Protein AF-A0A7X1FSM0-F1 (afdb_monomer_lite)

InterPro domains:
  IPR018743 Protein of unknown function DUF2292 [PF10055] (26-62)

Sequence (63 aa):
MAQTNHAGHRDGAAPDKAAQFDRSAVIEAVTAAIGRLRYGAIELTVHDGRVVQLEVTERQRFS

Structure (mmCIF, N/CA/C/O backbone):
data_AF-A0A7X1FSM0-F1
#
_entry.id   AF-A0A7X1FSM0-F1
#
loop_
_atom_site.group_PDB
_atom_site.id
_atom_site.type_symbol
_atom_site.label_atom_id
_atom_site.label_alt_id
_atom_site.label_comp_id
_atom_site.label_asym_id
_ato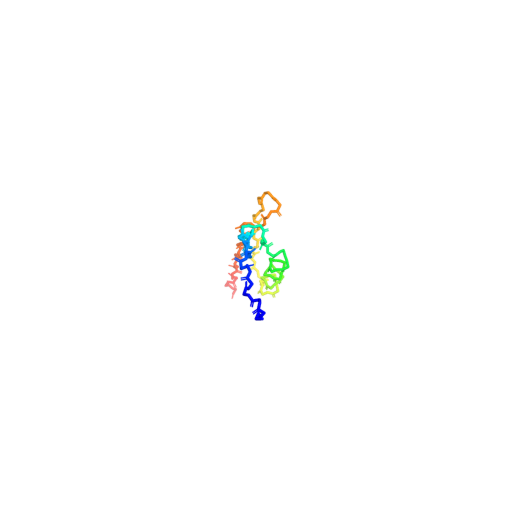m_site.label_entity_id
_atom_site.label_seq_id
_atom_site.pdbx_PDB_ins_code
_atom_site.Cartn_x
_atom_site.Cartn_y
_atom_site.Cartn_z
_atom_site.occu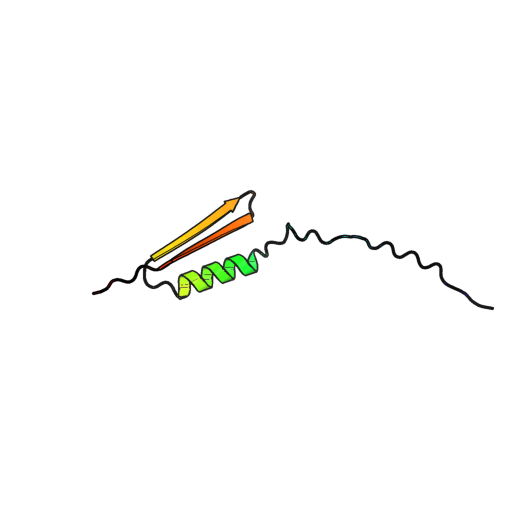pancy
_atom_site.B_iso_or_equiv
_atom_site.auth_seq_id
_atom_site.auth_comp_id
_atom_site.auth_asym_id
_atom_site.auth_atom_id
_atom_site.pdbx_PDB_model_num
ATOM 1 N N . MET A 1 1 ? 56.962 -29.483 -17.926 1.00 48.94 1 MET A N 1
ATOM 2 C CA . MET A 1 1 ? 56.657 -28.409 -16.960 1.00 48.94 1 MET A CA 1
ATOM 3 C C . MET A 1 1 ? 55.297 -27.863 -17.334 1.00 48.94 1 MET A C 1
ATOM 5 O O . MET A 1 1 ? 55.144 -27.314 -18.417 1.00 48.94 1 MET A O 1
ATOM 9 N N . ALA A 1 2 ? 54.296 -28.218 -16.536 1.00 45.38 2 ALA A N 1
ATOM 10 C CA . ALA A 1 2 ? 52.891 -27.999 -16.830 1.00 45.38 2 ALA A CA 1
ATOM 11 C C . ALA A 1 2 ? 52.463 -26.580 -16.426 1.00 45.38 2 ALA A C 1
ATOM 13 O O . ALA A 1 2 ? 52.765 -26.144 -15.324 1.00 45.38 2 ALA A O 1
ATOM 14 N N . GLN A 1 3 ? 51.754 -25.926 -17.349 1.00 57.56 3 GLN A N 1
ATOM 15 C CA . GLN A 1 3 ? 50.500 -25.203 -17.121 1.00 57.56 3 GLN A CA 1
ATOM 16 C C . GLN A 1 3 ? 50.482 -24.124 -16.019 1.00 57.56 3 GLN A C 1
ATOM 18 O O . GLN A 1 3 ? 50.335 -24.427 -14.841 1.00 57.56 3 GLN A O 1
ATOM 23 N N . THR A 1 4 ? 50.458 -22.853 -16.434 1.00 62.94 4 THR A N 1
ATOM 24 C CA . THR A 1 4 ? 49.872 -21.775 -15.623 1.00 62.94 4 THR A CA 1
ATOM 25 C C . THR A 1 4 ? 48.755 -21.128 -16.426 1.00 62.94 4 THR A C 1
ATOM 27 O O . THR A 1 4 ? 48.956 -20.622 -17.528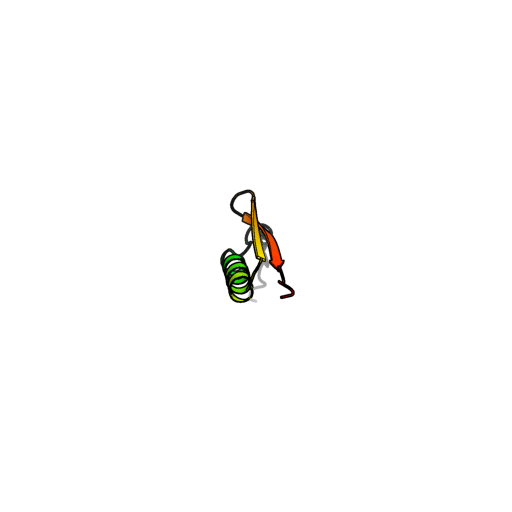 1.00 62.94 4 THR A O 1
ATOM 30 N N . ASN A 1 5 ? 47.556 -21.241 -15.869 1.00 70.12 5 ASN A N 1
ATOM 31 C CA . ASN A 1 5 ? 46.280 -20.966 -16.499 1.00 70.12 5 ASN A CA 1
ATOM 32 C C . ASN A 1 5 ? 46.072 -19.473 -16.775 1.00 70.12 5 ASN A C 1
ATOM 34 O O . ASN A 1 5 ? 46.358 -18.615 -15.942 1.00 70.12 5 ASN A O 1
ATOM 38 N N . HIS A 1 6 ? 45.522 -19.189 -17.953 1.00 54.31 6 HIS A N 1
ATOM 39 C CA . HIS A 1 6 ? 45.059 -17.873 -18.361 1.00 54.31 6 HIS A CA 1
ATOM 40 C C . HIS A 1 6 ? 43.748 -17.572 -17.616 1.00 54.31 6 HIS A C 1
ATOM 42 O O . HIS A 1 6 ? 42.681 -18.065 -17.975 1.00 54.31 6 HIS A O 1
ATOM 48 N N . ALA A 1 7 ? 43.846 -16.823 -16.518 1.00 61.66 7 ALA A N 1
ATOM 49 C CA . ALA A 1 7 ? 42.702 -16.357 -15.747 1.00 61.66 7 ALA A CA 1
ATOM 50 C C . ALA A 1 7 ? 41.991 -15.230 -16.512 1.00 61.66 7 ALA A C 1
ATOM 52 O O . ALA A 1 7 ? 42.427 -14.081 -16.511 1.00 61.66 7 ALA A O 1
ATOM 53 N N . GLY A 1 8 ? 40.897 -15.579 -17.183 1.00 54.06 8 GLY A N 1
ATOM 54 C CA . GLY A 1 8 ? 40.033 -14.650 -17.905 1.00 54.06 8 GLY A CA 1
ATOM 55 C C . GLY A 1 8 ? 38.564 -14.908 -17.600 1.00 54.06 8 GLY A C 1
ATOM 56 O O . GLY A 1 8 ? 37.793 -15.169 -18.512 1.00 54.06 8 GLY A O 1
ATOM 57 N N . HIS A 1 9 ? 38.174 -14.861 -16.325 1.00 53.81 9 HIS A N 1
ATOM 58 C CA . HIS A 1 9 ? 36.767 -14.846 -15.924 1.00 53.81 9 HIS A CA 1
ATOM 59 C C . HIS A 1 9 ? 36.341 -13.383 -15.748 1.00 53.81 9 HIS A C 1
ATOM 61 O O . HIS A 1 9 ? 36.507 -12.795 -14.680 1.00 53.81 9 HIS A O 1
ATOM 67 N N . ARG A 1 10 ? 35.878 -12.753 -16.835 1.00 60.47 10 ARG A N 1
ATOM 68 C CA . ARG A 1 10 ? 35.186 -11.456 -16.776 1.00 60.47 10 ARG A CA 1
ATOM 69 C C . ARG A 1 10 ? 33.686 -11.700 -16.613 1.00 60.47 10 ARG A C 1
ATOM 71 O O . ARG A 1 10 ? 32.908 -11.359 -17.497 1.00 60.47 10 ARG A O 1
ATOM 78 N N . ASP A 1 11 ? 33.280 -12.243 -15.475 1.00 56.53 11 ASP A N 1
ATOM 79 C CA . ASP A 1 11 ? 31.868 -12.312 -15.092 1.00 56.53 11 ASP A CA 1
ATOM 80 C C . ASP A 1 11 ? 31.500 -11.043 -14.329 1.00 56.53 11 ASP A C 1
ATOM 82 O O . ASP A 1 11 ? 31.344 -10.999 -13.114 1.00 56.53 11 ASP A O 1
ATOM 86 N N . GLY A 1 12 ? 31.429 -9.957 -15.093 1.00 53.66 12 GLY A N 1
ATOM 87 C CA . GLY A 1 12 ? 30.872 -8.683 -14.661 1.00 53.66 12 GLY A CA 1
ATOM 88 C C . GLY A 1 12 ? 29.399 -8.562 -15.040 1.00 53.66 12 GLY A C 1
ATOM 89 O O . GLY A 1 12 ? 29.006 -7.532 -15.578 1.00 53.66 12 GLY A O 1
ATOM 90 N N . ALA A 1 13 ? 28.588 -9.599 -14.810 1.00 54.72 13 ALA A N 1
ATOM 91 C CA . ALA A 1 13 ? 27.135 -9.461 -14.834 1.00 54.72 13 ALA A CA 1
ATOM 92 C C . ALA A 1 13 ? 26.707 -8.826 -13.505 1.00 54.72 13 ALA A C 1
ATOM 94 O O . ALA A 1 13 ? 26.445 -9.512 -12.517 1.00 54.72 13 ALA A O 1
ATOM 95 N N . ALA A 1 14 ? 26.707 -7.493 -13.454 1.00 56.97 14 ALA A N 1
ATOM 96 C CA . ALA A 1 14 ? 26.078 -6.774 -12.355 1.00 56.97 14 ALA A CA 1
ATOM 97 C C . ALA A 1 14 ? 24.618 -7.253 -12.242 1.00 56.97 14 ALA A C 1
ATOM 99 O O . ALA A 1 14 ? 23.928 -7.314 -13.263 1.00 56.97 14 ALA A O 1
ATOM 100 N N . PRO A 1 15 ? 24.137 -7.627 -11.043 1.00 55.25 15 PRO A N 1
ATOM 101 C CA . PRO A 1 15 ? 22.781 -8.107 -10.904 1.00 55.25 15 PRO A CA 1
ATOM 102 C C . PRO A 1 15 ? 21.844 -6.947 -11.214 1.00 55.25 15 PRO A C 1
ATOM 104 O O . PRO A 1 15 ? 22.057 -5.816 -10.773 1.00 55.25 15 PRO A O 1
ATOM 107 N N . ASP A 1 16 ? 20.798 -7.267 -11.958 1.00 58.31 16 ASP A N 1
ATOM 108 C CA . ASP A 1 16 ? 19.608 -6.475 -12.241 1.00 58.31 16 ASP A CA 1
ATOM 109 C C . ASP A 1 16 ? 18.829 -6.190 -10.937 1.00 58.31 16 ASP A C 1
ATOM 111 O O . ASP A 1 16 ? 17.697 -6.617 -10.711 1.00 58.31 16 ASP A O 1
ATOM 115 N N . LYS A 1 17 ? 19.499 -5.509 -10.002 1.00 53.44 17 LYS A N 1
ATOM 116 C CA . LYS A 1 17 ? 19.100 -5.310 -8.603 1.00 53.44 17 LYS A CA 1
ATOM 117 C C . LYS A 1 17 ? 17.867 -4.411 -8.466 1.00 53.44 17 LYS A C 1
ATOM 119 O O . LYS A 1 17 ? 17.342 -4.262 -7.371 1.00 53.44 17 LYS A O 1
ATOM 124 N N . ALA A 1 18 ? 17.425 -3.804 -9.567 1.00 54.00 18 ALA A N 1
ATOM 125 C CA . ALA A 1 18 ? 16.267 -2.925 -9.626 1.00 54.00 18 ALA A CA 1
ATOM 126 C C . ALA A 1 18 ? 14.984 -3.637 -10.095 1.00 54.00 18 ALA A C 1
ATOM 128 O O . ALA A 1 18 ? 13.903 -3.075 -9.924 1.00 54.00 18 ALA A O 1
ATOM 129 N N . ALA A 1 19 ? 15.069 -4.835 -10.695 1.00 54.44 19 ALA A N 1
ATOM 130 C CA . ALA A 1 19 ? 13.911 -5.492 -11.313 1.00 54.44 19 ALA A CA 1
ATOM 131 C C . ALA A 1 19 ? 13.264 -6.610 -10.516 1.00 54.44 19 ALA A C 1
ATOM 133 O O . ALA A 1 19 ? 12.087 -6.902 -10.722 1.00 54.44 19 ALA A O 1
ATOM 134 N N . GLN A 1 20 ? 13.998 -7.196 -9.584 1.00 56.06 20 GLN A N 1
ATOM 135 C CA . GLN A 1 20 ? 13.489 -8.269 -8.744 1.00 56.06 20 GLN A CA 1
ATOM 136 C C . GLN A 1 20 ? 12.880 -7.674 -7.476 1.00 56.06 20 GLN A C 1
ATOM 138 O O . GLN A 1 20 ? 13.316 -7.937 -6.363 1.00 56.06 20 GLN A O 1
ATOM 143 N N . PHE A 1 21 ? 11.864 -6.824 -7.639 1.00 62.97 21 PHE A N 1
ATOM 144 C CA . PHE A 1 21 ? 10.876 -6.699 -6.575 1.00 62.97 21 PHE A CA 1
ATOM 145 C C . PHE A 1 21 ? 10.190 -8.062 -6.501 1.00 62.97 21 PHE A C 1
ATOM 147 O O . PHE A 1 21 ? 9.373 -8.394 -7.362 1.00 62.97 21 PHE A O 1
ATOM 154 N N . ASP A 1 22 ? 10.599 -8.886 -5.536 1.00 75.69 22 ASP A N 1
ATOM 155 C CA . ASP A 1 22 ? 10.071 -10.232 -5.366 1.00 75.69 22 ASP A CA 1
ATOM 156 C C . ASP A 1 22 ? 8.566 -10.152 -5.132 1.00 75.69 22 ASP A C 1
ATOM 158 O O . ASP A 1 22 ? 8.083 -9.833 -4.044 1.00 75.69 22 ASP A O 1
ATOM 162 N N . ARG A 1 23 ? 7.800 -10.448 -6.183 1.00 78.12 23 ARG A N 1
ATOM 163 C CA . ARG A 1 23 ? 6.336 -10.445 -6.139 1.00 78.12 23 ARG A CA 1
ATOM 164 C C . ARG A 1 23 ? 5.818 -11.305 -4.986 1.00 78.12 23 ARG A C 1
ATOM 166 O O . ARG A 1 23 ? 4.822 -10.939 -4.372 1.00 78.12 23 ARG A O 1
ATOM 173 N N . SER A 1 24 ? 6.511 -12.404 -4.676 1.00 83.75 24 SER A N 1
ATOM 174 C CA . SER A 1 24 ? 6.202 -13.259 -3.525 1.00 83.75 24 SER A CA 1
ATOM 175 C C . SER A 1 24 ? 6.282 -12.489 -2.209 1.00 83.75 24 SER A C 1
ATOM 177 O O . SER A 1 24 ? 5.322 -12.496 -1.447 1.00 83.75 24 SER A O 1
ATOM 179 N N . ALA A 1 25 ? 7.368 -11.745 -1.981 1.00 85.12 25 ALA A N 1
ATOM 180 C CA . ALA A 1 25 ? 7.554 -10.957 -0.765 1.00 85.12 25 ALA A CA 1
ATOM 181 C C . ALA A 1 25 ? 6.472 -9.875 -0.611 1.00 85.12 25 ALA A C 1
ATOM 183 O O . ALA A 1 25 ? 5.984 -9.623 0.490 1.00 85.12 25 ALA A O 1
ATOM 184 N N . VAL A 1 26 ? 6.041 -9.267 -1.720 1.00 84.38 26 VAL A N 1
ATOM 185 C CA . VAL A 1 26 ? 4.956 -8.276 -1.702 1.00 84.38 26 VAL A CA 1
ATOM 186 C C . VAL A 1 26 ? 3.607 -8.919 -1.376 1.00 84.38 26 VAL A C 1
ATOM 188 O O . VAL A 1 26 ? 2.866 -8.402 -0.541 1.00 84.38 26 VAL A O 1
ATOM 191 N N . ILE A 1 27 ? 3.284 -10.051 -2.007 1.00 88.31 27 ILE A N 1
ATOM 192 C CA . ILE A 1 27 ? 2.046 -10.797 -1.737 1.00 88.31 27 ILE A CA 1
ATOM 193 C C . ILE A 1 27 ? 2.004 -11.236 -0.267 1.00 88.31 27 ILE A C 1
ATOM 195 O O . ILE A 1 27 ? 0.967 -11.097 0.385 1.00 88.31 27 ILE A O 1
ATOM 199 N N . GLU A 1 28 ? 3.123 -11.718 0.275 1.00 90.88 28 GLU A N 1
ATOM 200 C CA . GLU A 1 28 ? 3.242 -12.096 1.685 1.00 90.88 28 GLU A CA 1
ATOM 201 C C . GLU A 1 28 ? 3.031 -10.899 2.617 1.00 90.88 28 GLU A C 1
ATOM 203 O O . GLU A 1 28 ? 2.237 -10.992 3.556 1.00 90.88 28 GLU A O 1
ATOM 208 N N . ALA A 1 29 ? 3.659 -9.754 2.331 1.00 88.25 29 ALA A N 1
ATOM 209 C CA . ALA A 1 29 ? 3.497 -8.538 3.126 1.00 88.25 29 ALA A CA 1
ATOM 210 C C . ALA A 1 29 ? 2.040 -8.041 3.142 1.00 88.25 29 ALA A C 1
ATOM 212 O O . ALA A 1 29 ? 1.511 -7.711 4.206 1.00 88.25 29 ALA A O 1
ATOM 213 N N . VAL A 1 30 ? 1.368 -8.042 1.985 1.00 89.69 30 VAL A N 1
ATOM 214 C CA . VAL A 1 30 ? -0.058 -7.684 1.876 1.00 89.69 30 VAL A CA 1
ATOM 215 C C . VAL A 1 30 ? -0.928 -8.680 2.644 1.00 89.69 30 VAL A C 1
ATOM 217 O O . VAL A 1 30 ? -1.802 -8.269 3.406 1.00 89.69 30 VAL A O 1
ATOM 220 N N . THR A 1 31 ? -0.672 -9.981 2.505 1.00 93.25 31 THR A N 1
ATOM 221 C CA . THR A 1 31 ? -1.436 -11.032 3.199 1.00 93.25 31 THR A C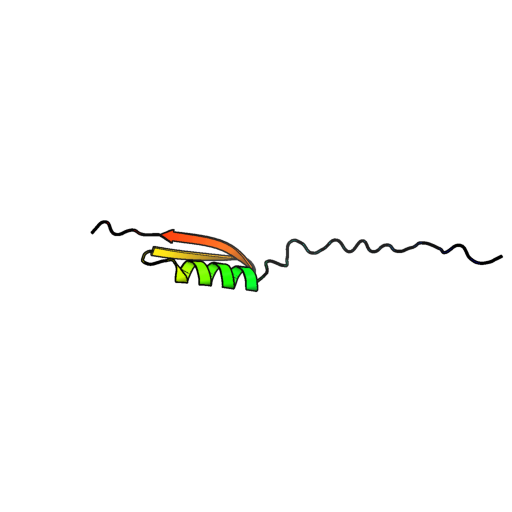A 1
ATOM 222 C C . THR A 1 31 ? -1.297 -10.906 4.718 1.00 93.25 31 THR A C 1
ATOM 224 O O . THR A 1 31 ? -2.294 -10.962 5.441 1.00 93.25 31 THR A O 1
ATOM 227 N N . ALA A 1 32 ? -0.081 -10.660 5.210 1.00 92.12 32 ALA A N 1
ATOM 228 C CA . ALA A 1 32 ? 0.176 -10.428 6.627 1.00 92.12 32 ALA A CA 1
ATOM 229 C C . ALA A 1 32 ? -0.511 -9.149 7.137 1.00 92.12 32 ALA A C 1
ATOM 231 O O . ALA A 1 32 ? -1.085 -9.149 8.229 1.00 92.12 32 ALA A O 1
ATOM 232 N N . ALA A 1 33 ? -0.498 -8.072 6.343 1.00 90.56 33 ALA A N 1
ATOM 233 C CA . ALA A 1 33 ? -1.179 -6.824 6.673 1.00 90.56 33 ALA A CA 1
ATOM 234 C C . ALA A 1 33 ? -2.703 -7.003 6.762 1.00 90.56 33 ALA A C 1
ATOM 236 O O . ALA A 1 33 ? -3.310 -6.542 7.728 1.00 90.56 33 ALA A O 1
ATOM 237 N N . ILE A 1 34 ? -3.312 -7.724 5.816 1.00 91.44 34 ILE A N 1
ATOM 238 C CA . ILE A 1 34 ? -4.745 -8.059 5.853 1.00 91.44 34 ILE A CA 1
ATOM 239 C C . ILE A 1 34 ? -5.066 -8.893 7.099 1.00 91.44 34 ILE A C 1
ATOM 241 O O . ILE A 1 34 ? -6.037 -8.604 7.792 1.00 91.44 34 ILE A O 1
ATOM 245 N N . GLY A 1 35 ? -4.237 -9.891 7.424 1.00 92.00 35 GLY A N 1
ATOM 246 C CA . GLY A 1 35 ? -4.468 -10.780 8.566 1.00 92.00 35 GLY A CA 1
ATOM 247 C C . GLY A 1 35 ? -4.466 -10.077 9.930 1.00 92.00 35 GLY A C 1
ATOM 248 O O . GLY A 1 35 ? -5.183 -10.500 10.837 1.00 92.00 35 GLY A O 1
ATOM 249 N N . ARG A 1 36 ? -3.690 -8.997 10.091 1.00 88.75 36 ARG A N 1
ATOM 250 C CA . ARG A 1 36 ? -3.636 -8.217 11.344 1.00 88.75 36 ARG A CA 1
ATOM 251 C C . ARG A 1 36 ? -4.651 -7.071 11.405 1.00 88.75 36 ARG A C 1
ATOM 253 O O . ARG A 1 36 ? -4.999 -6.624 12.500 1.00 88.75 36 ARG A O 1
ATOM 260 N N . LEU A 1 37 ? -5.120 -6.584 10.256 1.00 89.94 37 LEU A N 1
ATOM 261 C CA . LEU A 1 37 ? -5.958 -5.393 10.173 1.00 89.94 37 LEU A CA 1
ATOM 262 C C . LEU A 1 37 ? -7.402 -5.708 10.579 1.00 89.94 37 LEU A C 1
ATOM 264 O O . LEU A 1 37 ? -8.182 -6.252 9.804 1.00 89.94 37 LEU A O 1
ATOM 268 N N . ARG A 1 38 ? -7.789 -5.320 11.798 1.00 86.06 38 ARG A N 1
ATOM 269 C CA . ARG A 1 38 ? -9.177 -5.487 12.273 1.00 86.06 38 ARG A CA 1
ATOM 270 C C . ARG A 1 38 ? -10.139 -4.485 11.639 1.00 86.06 38 ARG A C 1
ATOM 272 O O . ARG A 1 38 ? -11.263 -4.834 11.303 1.00 86.06 38 ARG A O 1
ATOM 279 N N . TYR A 1 39 ? -9.691 -3.240 11.508 1.00 87.69 39 TYR A N 1
ATOM 280 C CA . TYR A 1 39 ? -10.424 -2.135 10.900 1.00 87.69 39 TYR A CA 1
ATOM 281 C C . TYR A 1 39 ? -9.416 -1.156 10.305 1.00 87.69 39 TYR A C 1
ATOM 283 O O . TYR A 1 39 ? -8.443 -0.795 10.968 1.00 87.69 39 TYR A O 1
ATOM 291 N N . GLY A 1 40 ? -9.649 -0.709 9.073 1.00 90.56 40 GLY A N 1
ATOM 292 C CA . GLY A 1 40 ? -8.750 0.219 8.399 1.00 90.56 40 GLY A CA 1
ATOM 293 C C . GLY A 1 40 ? -8.767 0.092 6.882 1.00 90.56 40 GLY A C 1
ATOM 294 O O . GLY A 1 40 ? -9.767 -0.350 6.318 1.00 90.56 40 GLY A O 1
ATOM 295 N N . ALA A 1 41 ? -7.667 0.493 6.251 1.00 91.94 41 ALA A N 1
ATOM 296 C CA . ALA A 1 41 ? -7.446 0.428 4.812 1.00 91.94 41 ALA A CA 1
ATOM 297 C C . ALA A 1 41 ? -6.023 -0.061 4.502 1.00 91.94 41 ALA A C 1
ATOM 299 O O . ALA A 1 41 ? -5.108 0.111 5.306 1.00 91.94 41 ALA A O 1
ATOM 300 N N . ILE A 1 42 ? -5.850 -0.680 3.336 1.00 91.31 42 ILE A N 1
ATOM 301 C CA . ILE A 1 42 ? -4.543 -1.020 2.768 1.00 91.31 42 ILE A CA 1
ATOM 302 C C . ILE A 1 42 ? -4.523 -0.442 1.361 1.00 91.31 42 ILE A C 1
ATOM 304 O O . ILE A 1 42 ? -5.415 -0.743 0.567 1.00 91.31 42 ILE A O 1
ATOM 308 N N . GLU A 1 43 ? -3.515 0.364 1.063 1.00 92.38 43 GLU A N 1
ATOM 309 C CA . GLU A 1 43 ? -3.331 0.993 -0.241 1.00 92.38 43 GLU A CA 1
ATOM 310 C C . GLU A 1 43 ? -2.054 0.465 -0.894 1.00 92.38 43 GLU A C 1
ATOM 312 O O . GLU A 1 43 ? -0.994 0.381 -0.271 1.00 92.38 43 GLU A O 1
ATOM 317 N N . LEU A 1 44 ? -2.167 0.072 -2.163 1.00 91.56 44 LEU A N 1
ATOM 318 C CA . LEU A 1 44 ? -1.083 -0.514 -2.942 1.00 91.56 44 LEU A CA 1
ATOM 319 C C . LEU A 1 44 ? -0.884 0.300 -4.218 1.00 91.56 44 LEU A C 1
ATOM 321 O O . LEU A 1 44 ? -1.781 0.358 -5.060 1.00 91.56 44 LEU A O 1
ATOM 325 N N . THR A 1 45 ? 0.306 0.867 -4.394 1.00 91.12 45 THR A N 1
ATOM 326 C CA . THR A 1 45 ? 0.647 1.616 -5.608 1.00 91.12 45 THR A CA 1
ATOM 327 C C . THR A 1 45 ? 1.501 0.754 -6.519 1.00 91.12 45 THR A C 1
ATOM 329 O O . THR A 1 45 ? 2.565 0.268 -6.126 1.00 91.12 45 THR A O 1
ATOM 332 N N . VAL A 1 46 ? 1.038 0.586 -7.758 1.00 89.31 46 VAL A N 1
ATOM 333 C CA . VAL A 1 46 ? 1.728 -0.168 -8.806 1.00 89.31 46 VAL A CA 1
ATOM 334 C C . VAL A 1 46 ? 2.135 0.785 -9.924 1.00 89.31 46 VAL A C 1
ATOM 336 O O . VAL A 1 46 ? 1.291 1.474 -10.495 1.00 89.31 46 VAL A O 1
ATOM 339 N N . HIS A 1 47 ? 3.415 0.788 -10.276 1.00 90.00 47 HIS A N 1
ATOM 340 C CA . HIS A 1 47 ? 3.938 1.471 -11.457 1.00 90.00 47 HIS A CA 1
ATOM 341 C C . HIS A 1 47 ? 4.707 0.471 -12.314 1.00 90.00 47 HIS A C 1
ATOM 343 O O . HIS A 1 47 ? 5.485 -0.319 -11.791 1.00 90.00 47 HIS A O 1
ATOM 349 N N . ASP A 1 48 ? 4.469 0.485 -13.628 1.00 86.19 48 ASP A N 1
ATOM 350 C CA . ASP A 1 48 ? 5.156 -0.396 -14.587 1.00 86.19 48 ASP A CA 1
ATOM 351 C C . ASP A 1 48 ? 5.068 -1.899 -14.227 1.00 86.19 48 ASP A C 1
ATOM 353 O O . ASP A 1 48 ? 6.013 -2.670 -14.353 1.00 86.19 48 ASP A O 1
ATOM 357 N N . GLY A 1 49 ? 3.923 -2.324 -13.676 1.00 83.38 49 GLY A N 1
ATOM 358 C CA . GLY A 1 49 ? 3.717 -3.705 -13.217 1.00 83.38 49 GLY A CA 1
ATOM 359 C C . GLY A 1 49 ? 4.472 -4.080 -11.935 1.00 83.38 49 GLY A C 1
ATOM 360 O O . GLY A 1 49 ? 4.437 -5.243 -11.528 1.00 83.38 49 GLY A O 1
ATOM 361 N N . ARG A 1 50 ? 5.122 -3.115 -11.274 1.00 81.88 50 ARG A N 1
ATOM 362 C CA . ARG A 1 50 ? 5.854 -3.294 -10.016 1.00 81.88 50 ARG A CA 1
ATOM 363 C C . ARG A 1 50 ? 5.164 -2.542 -8.894 1.00 81.88 50 ARG A C 1
ATOM 365 O O . ARG A 1 50 ? 4.800 -1.378 -9.038 1.00 81.88 50 ARG A O 1
ATOM 372 N N . VAL A 1 51 ? 4.986 -3.209 -7.762 1.00 85.75 51 VAL A N 1
ATOM 373 C CA . VAL A 1 51 ? 4.517 -2.541 -6.548 1.00 85.75 51 VAL A CA 1
ATOM 374 C C . VAL A 1 51 ? 5.640 -1.646 -6.051 1.00 85.75 51 VAL A C 1
ATOM 376 O O . VAL A 1 51 ? 6.731 -2.127 -5.760 1.00 85.75 51 VAL A O 1
ATOM 379 N N . VAL A 1 52 ? 5.360 -0.354 -5.957 1.00 88.38 52 VAL A N 1
ATOM 380 C CA . VAL A 1 52 ? 6.314 0.650 -5.477 1.00 88.38 52 VAL A CA 1
ATOM 381 C C . VAL A 1 52 ? 5.979 1.145 -4.072 1.00 88.38 52 VAL A C 1
ATOM 383 O O . VAL A 1 52 ? 6.843 1.705 -3.406 1.00 88.38 52 VAL A O 1
ATOM 386 N N . GLN A 1 53 ? 4.741 0.939 -3.612 1.00 87.50 53 GLN A N 1
ATOM 387 C CA . GLN A 1 53 ? 4.283 1.394 -2.303 1.00 87.50 53 GLN A CA 1
ATOM 388 C C . GLN A 1 53 ? 3.220 0.452 -1.745 1.00 87.50 53 GLN A C 1
ATOM 390 O O . GLN A 1 53 ? 2.323 0.016 -2.468 1.00 87.50 53 GLN A O 1
ATOM 395 N N . LEU A 1 54 ? 3.328 0.182 -0.447 1.00 91.00 54 LEU A N 1
ATOM 396 C CA . LEU A 1 54 ? 2.325 -0.486 0.369 1.00 91.00 54 LEU A CA 1
ATOM 397 C C . LEU A 1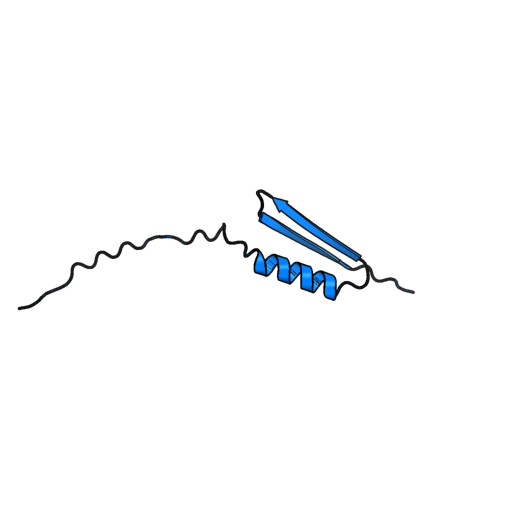 54 ? 2.111 0.369 1.618 1.00 91.00 54 LEU A C 1
ATOM 399 O O . LEU A 1 54 ? 3.026 0.516 2.428 1.00 91.00 54 LEU A O 1
ATOM 403 N N . GLU A 1 55 ? 0.914 0.920 1.768 1.00 91.06 55 GLU A N 1
ATOM 404 C CA . GLU A 1 55 ? 0.504 1.685 2.940 1.00 91.06 55 GLU A CA 1
ATOM 405 C C . GLU A 1 55 ? -0.596 0.931 3.690 1.00 91.06 55 GLU A C 1
ATOM 407 O O . GLU A 1 55 ? -1.510 0.369 3.089 1.00 91.06 55 GLU A O 1
ATOM 412 N N . VAL A 1 56 ? -0.492 0.878 5.018 1.00 90.75 56 VAL A N 1
ATOM 413 C CA . VAL A 1 56 ? -1.470 0.207 5.882 1.00 90.75 56 VAL A CA 1
ATOM 414 C C . VAL A 1 56 ? -1.971 1.218 6.897 1.00 90.75 56 VAL A C 1
ATOM 416 O O . VAL A 1 56 ? -1.226 1.650 7.776 1.00 90.75 56 VAL A O 1
ATOM 419 N N . THR A 1 57 ? -3.244 1.572 6.793 1.00 91.69 57 THR A N 1
ATOM 420 C CA . THR A 1 57 ? -3.904 2.529 7.675 1.00 91.69 57 THR A CA 1
ATOM 421 C C . THR A 1 57 ? -4.778 1.777 8.665 1.00 91.69 57 THR A C 1
ATOM 423 O O . THR A 1 57 ? -5.857 1.297 8.321 1.00 91.69 57 THR A O 1
ATOM 426 N N . GLU A 1 58 ? -4.350 1.692 9.921 1.00 90.88 58 GLU A N 1
ATOM 427 C CA . GLU A 1 58 ? -5.151 1.083 10.984 1.00 90.88 58 GLU A CA 1
ATOM 428 C C . GLU A 1 58 ? -6.124 2.110 11.579 1.00 90.88 58 GLU A C 1
ATOM 430 O O . GLU A 1 58 ? -5.741 3.222 11.943 1.00 90.88 58 GLU A O 1
ATOM 435 N N . ARG A 1 59 ? -7.406 1.747 11.692 1.00 88.19 59 ARG A N 1
ATOM 436 C CA . ARG A 1 59 ? -8.439 2.586 12.315 1.00 88.19 59 ARG A CA 1
ATOM 437 C C . ARG A 1 59 ? -8.931 1.920 13.587 1.00 88.19 59 ARG A C 1
ATOM 439 O O . ARG A 1 59 ? -9.704 0.968 13.540 1.00 88.19 59 ARG A O 1
ATOM 446 N N . GLN A 1 60 ? -8.527 2.450 14.733 1.00 81.19 60 GLN A N 1
ATOM 447 C CA . GLN A 1 60 ? -9.054 1.999 16.016 1.00 81.19 60 GLN A CA 1
ATOM 448 C C . GLN A 1 60 ? -10.383 2.704 16.295 1.00 81.19 60 GLN A C 1
ATOM 450 O O . GLN A 1 60 ? -10.463 3.933 16.281 1.00 81.19 60 GLN A O 1
ATOM 455 N N . ARG A 1 61 ? -11.446 1.929 16.528 1.00 75.19 61 ARG A N 1
ATOM 456 C CA . ARG A 1 61 ? -12.665 2.465 17.134 1.00 75.19 61 ARG A CA 1
ATOM 457 C C . ARG A 1 61 ? -12.454 2.453 18.639 1.00 75.19 61 ARG A C 1
ATOM 459 O O . ARG A 1 61 ? -12.427 1.387 19.242 1.00 75.19 61 ARG A O 1
ATOM 466 N N . PHE A 1 62 ? -12.296 3.635 19.219 1.00 73.12 62 PHE A N 1
ATOM 467 C CA . PHE A 1 62 ? -12.522 3.825 20.644 1.00 73.12 62 PHE A CA 1
ATOM 468 C C . PHE A 1 62 ? -14.036 3.734 20.843 1.00 73.12 62 PHE A C 1
ATOM 470 O O . PHE A 1 62 ? -14.760 4.687 20.560 1.00 73.12 62 PHE A O 1
ATOM 477 N N . SER A 1 63 ? -14.511 2.532 21.156 1.00 66.62 63 SER A N 1
ATOM 478 C CA . SER A 1 63 ? -15.888 2.272 21.578 1.00 66.62 63 SER A CA 1
ATOM 479 C C . SER A 1 63 ? -15.974 2.287 23.090 1.00 66.62 63 SER A C 1
ATOM 481 O O . SER A 1 63 ? -15.080 1.644 23.688 1.00 66.62 63 SER A O 1
#

Secondary structure (DSSP, 8-state):
----------------TTT---HHHHHHHHHHHHHH-SSEEEEEEEETTEEEEEEEEE-----

Foldseek 3Di:
DDDDDDPD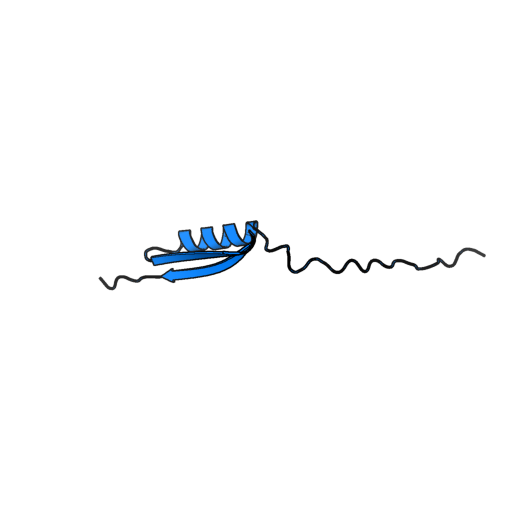PPPPPDDPVVPPPPPVVVVVVVVVLVVPAPDFDWDWDDDPNDTPDIDRGHDDDPD

pLDDT: mean 76.87, std 15.48, range [45.38, 93.25]

Radius of gyration: 22.87 Å; chains: 1; bounding box: 72×32×40 Å

Organism: NCBI:txid1778672